Protein AF-A0AAV6CE61-F1 (afdb_monomer)

Mean predicted aligned error: 11.86 Å

Radius of gyration: 25.13 Å; Cα contacts (8 Å, |Δi|>4): 226; chains: 1; bounding box: 68×34×61 Å

Nearest PDB structures (foldseek):
  3poa-assembly1_A  TM=8.769E-01  e=1.207E-06  Mycobacterium tuberculosis
  6i2p-assembly1_D  TM=9.002E-01  e=2.914E-06  Mycobacterium tuberculosis H37Rv
  7rj3-assembly3_C  TM=9.002E-01  e=3.633E-06  Mycobacterium tuberculosis
  3oun-assembly1_A  TM=8.772E-01  e=2.610E-06  Mycobacterium tuberculosis H37Rv
  8p5x-assembly1_G  TM=8.861E-01  e=4.286E-06  Corynebacterium glutamicum ATCC 13032

Solvent-accessible surface area (backbone atoms only — not comparable to full-atom values): 7175 Å² total; per-residue (Å²): 90,40,33,37,48,39,79,55,93,88,58,74,53,66,51,71,55,85,60,75,72,32,40,32,12,43,29,87,85,26,80,42,65,40,89,44,63,74,41,34,56,68,22,32,35,38,34,74,53,96,92,38,47,28,40,33,54,26,100,86,35,68,34,25,52,76,82,43,78,44,88,54,78,39,77,64,53,75,68,40,40,36,31,47,47,67,40,52,28,32,35,39,58,49,68,77,72,85,81,73,70,70,81,58,53,60,60,54,56,50,53,52,52,51,54,54,52,51,53,53,52,50,58,65,71,77,106

Secondary structure (DSSP, 8-state):
-EEEEE--TT----EEE-SSSEEEESSTTSSEE--STT--SS-EEEEEETTEEEEEE-TT--EEETTEEE-S-EE--TT-EEEETTEEEEEEE-------STTTHHHHHHHHHHHHHHHHHHHHH--

Sequence (127 aa):
MISFRFAEPSRTLRAQLGSLPLKVGRSPQCGLVLEQPGVWDDHCELRLANGLVELVPGAKSHTYINGELVQSPTRLRNGDAVTFGGAVGIFEVASPNRRGLRSRELTLWGILALVSLLEILLLIRFR

Structure (mmCIF, N/CA/C/O backbone):
data_AF-A0AAV6CE61-F1
#
_entry.id   AF-A0AAV6CE61-F1
#
loop_
_atom_site.group_PDB
_atom_site.id
_atom_site.type_symbol
_atom_site.label_atom_id
_atom_site.label_alt_id
_atom_site.label_comp_id
_atom_site.label_asym_id
_atom_site.label_entity_id
_atom_site.label_seq_id
_atom_site.pdbx_PDB_ins_code
_atom_site.Cartn_x
_atom_site.Cartn_y
_atom_site.Cartn_z
_atom_site.occupancy
_atom_site.B_iso_or_equiv
_atom_site.auth_seq_id
_atom_site.auth_comp_id
_atom_site.auth_asym_id
_atom_site.auth_atom_id
_atom_site.pdbx_PDB_model_num
ATOM 1 N N . MET A 1 1 ? -13.673 -0.757 3.874 1.00 60.25 1 MET A N 1
ATOM 2 C CA . MET A 1 1 ? -13.187 0.322 2.984 1.00 60.25 1 MET A CA 1
ATOM 3 C C . MET A 1 1 ? -11.681 0.346 3.126 1.00 60.25 1 MET A C 1
ATOM 5 O O . MET A 1 1 ? -11.217 0.297 4.257 1.00 60.25 1 MET A O 1
ATOM 9 N N . ILE A 1 2 ? -10.936 0.283 2.029 1.00 70.12 2 ILE A N 1
ATOM 10 C CA . ILE A 1 2 ? -9.473 0.196 2.075 1.00 70.12 2 ILE A CA 1
ATOM 11 C C . ILE A 1 2 ? -8.913 1.615 1.920 1.00 70.12 2 ILE A C 1
ATOM 13 O O . ILE A 1 2 ? -9.432 2.393 1.118 1.00 70.12 2 ILE A O 1
ATOM 17 N N . SER A 1 3 ? -7.897 1.961 2.705 1.00 71.94 3 SER A N 1
ATOM 18 C CA . SER A 1 3 ? -7.249 3.271 2.682 1.00 71.94 3 SER A CA 1
ATOM 19 C C . SER A 1 3 ? -5.743 3.151 2.865 1.00 71.94 3 SER A C 1
ATOM 21 O O . SER A 1 3 ? -5.276 2.271 3.578 1.00 71.94 3 SER A O 1
ATOM 23 N N . PHE A 1 4 ? -4.990 4.065 2.260 1.00 73.56 4 PHE A N 1
ATOM 24 C CA . PHE A 1 4 ? -3.584 4.275 2.594 1.00 73.56 4 PHE A CA 1
ATOM 25 C C . PHE A 1 4 ? -3.418 5.574 3.371 1.00 73.56 4 PHE A C 1
ATOM 27 O O . PHE A 1 4 ? -4.092 6.5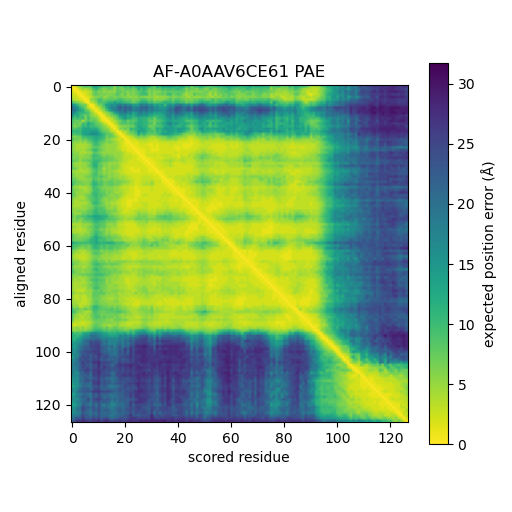68 3.090 1.00 73.56 4 PHE A O 1
ATOM 34 N N . ARG A 1 5 ? -2.506 5.567 4.343 1.00 76.38 5 ARG A N 1
ATOM 35 C CA . ARG A 1 5 ? -2.065 6.766 5.055 1.00 76.38 5 ARG A CA 1
ATOM 36 C C . ARG A 1 5 ? -0.603 7.039 4.727 1.00 76.38 5 ARG A C 1
ATOM 38 O O . ARG A 1 5 ? 0.265 6.280 5.140 1.00 76.38 5 ARG A O 1
ATOM 45 N N . PHE A 1 6 ? -0.340 8.130 4.019 1.00 76.25 6 PHE A N 1
ATOM 46 C CA . PHE A 1 6 ? 1.015 8.582 3.693 1.00 76.25 6 PHE A CA 1
ATOM 47 C C . PHE A 1 6 ? 1.558 9.519 4.778 1.00 76.25 6 PHE A C 1
ATOM 49 O O . PHE A 1 6 ? 0.790 10.261 5.394 1.00 76.25 6 PHE A O 1
ATOM 56 N N . ALA A 1 7 ? 2.869 9.457 5.028 1.00 61.88 7 ALA A N 1
ATOM 57 C CA . ALA A 1 7 ? 3.535 10.180 6.117 1.00 61.88 7 ALA A CA 1
ATOM 58 C C . ALA A 1 7 ? 3.810 11.673 5.826 1.00 61.88 7 ALA A C 1
ATOM 60 O O . ALA A 1 7 ? 4.224 12.402 6.726 1.00 61.88 7 ALA A O 1
ATOM 61 N N . GLU A 1 8 ? 3.587 12.154 4.600 1.00 57.75 8 GLU A N 1
ATOM 62 C CA . GLU A 1 8 ? 3.916 13.536 4.232 1.00 57.75 8 GLU A CA 1
ATOM 63 C C . GLU A 1 8 ? 2.915 14.564 4.802 1.00 57.75 8 GLU A C 1
ATOM 65 O O . GLU A 1 8 ? 1.697 14.402 4.663 1.00 57.75 8 GLU A O 1
ATOM 70 N N . PRO A 1 9 ? 3.405 15.657 5.426 1.00 45.22 9 PRO A N 1
ATOM 71 C CA . PRO A 1 9 ? 2.592 16.550 6.257 1.00 45.22 9 PRO A CA 1
ATOM 72 C C . PRO A 1 9 ? 1.629 17.472 5.489 1.00 45.22 9 PRO A C 1
ATOM 74 O O . PRO A 1 9 ? 0.786 18.107 6.117 1.00 45.22 9 PRO A O 1
ATOM 77 N N . SER A 1 10 ? 1.705 17.561 4.156 1.00 44.50 10 SER A N 1
ATOM 78 C CA . SER A 1 10 ? 0.879 18.490 3.363 1.00 44.50 10 SER A CA 1
ATOM 79 C C . SER A 1 10 ? -0.310 17.849 2.637 1.00 44.50 10 SER A C 1
ATOM 81 O O . SER A 1 10 ? -1.211 18.571 2.209 1.00 44.50 10 SER A O 1
ATOM 83 N N . ARG A 1 11 ? -0.383 16.515 2.525 1.00 48.38 11 ARG A N 1
ATOM 84 C CA . ARG A 1 11 ? -1.540 15.806 1.952 1.00 48.38 11 ARG A CA 1
ATOM 85 C C . ARG A 1 11 ? -1.680 14.419 2.568 1.00 48.38 11 ARG A C 1
ATOM 87 O O . ARG A 1 11 ? -1.083 13.455 2.100 1.00 48.38 11 ARG A O 1
ATOM 94 N N . THR A 1 12 ? -2.550 14.278 3.566 1.00 47.72 12 THR A N 1
ATOM 95 C CA . THR A 1 12 ? -3.046 12.953 3.957 1.00 47.72 12 THR A CA 1
ATOM 96 C C . THR A 1 12 ? -3.946 12.443 2.829 1.00 47.72 12 THR A C 1
ATOM 98 O O . THR A 1 12 ? -5.162 12.633 2.849 1.00 47.72 12 THR A O 1
ATOM 101 N N . LEU A 1 13 ? -3.354 11.842 1.794 1.00 54.41 13 LEU A N 1
ATOM 102 C CA . LEU A 1 13 ? -4.089 11.197 0.709 1.00 54.41 13 LEU A CA 1
ATOM 103 C C . LEU A 1 13 ? -4.745 9.932 1.259 1.00 54.41 13 LEU A C 1
ATOM 105 O O . LEU A 1 13 ? -4.224 8.830 1.125 1.00 54.41 13 LEU A O 1
ATOM 109 N N . ARG A 1 14 ? -5.909 10.097 1.895 1.00 54.38 14 ARG A N 1
ATOM 110 C CA . ARG A 1 14 ? -6.835 8.997 2.165 1.00 54.38 14 ARG A CA 1
ATOM 111 C C . ARG A 1 14 ? -7.451 8.587 0.836 1.00 54.38 14 ARG A C 1
ATOM 113 O O . ARG A 1 14 ? -8.579 8.962 0.526 1.00 54.38 14 ARG A O 1
ATOM 120 N N . ALA A 1 15 ? -6.692 7.853 0.033 1.00 57.81 15 ALA A N 1
ATOM 121 C CA . ALA A 1 15 ? -7.236 7.217 -1.150 1.00 57.81 15 ALA A CA 1
ATOM 122 C C . ALA A 1 15 ? -8.285 6.212 -0.667 1.00 57.81 15 ALA A C 1
ATOM 124 O O . ALA A 1 15 ? -7.944 5.200 -0.060 1.00 57.81 15 ALA A O 1
ATOM 125 N N . GLN A 1 16 ? -9.567 6.538 -0.835 1.00 57.78 16 GLN A N 1
ATOM 126 C CA . GLN A 1 16 ? -10.643 5.588 -0.589 1.00 57.78 16 GLN A CA 1
ATOM 127 C C . GLN A 1 16 ? -10.634 4.618 -1.768 1.00 57.78 16 GLN A C 1
ATOM 129 O O . GLN A 1 16 ? -11.111 4.947 -2.852 1.00 57.78 16 GLN A O 1
ATOM 134 N N . LEU A 1 17 ? -10.044 3.439 -1.583 1.00 64.19 17 LEU A N 1
ATOM 135 C CA . LEU A 1 17 ? -10.055 2.408 -2.613 1.00 64.19 17 LEU A CA 1
ATOM 136 C C . LEU A 1 17 ? -11.468 1.818 -2.683 1.00 64.19 17 LEU A C 1
ATOM 138 O O . LEU A 1 17 ? -11.856 0.999 -1.845 1.00 64.19 17 LEU A O 1
ATOM 142 N N . GLY A 1 18 ? -12.253 2.306 -3.645 1.00 59.88 18 GLY A N 1
ATOM 143 C CA . GLY A 1 18 ? -13.639 1.893 -3.878 1.00 59.88 18 GLY A CA 1
ATOM 144 C C . GLY A 1 18 ? -13.790 0.729 -4.862 1.00 59.88 18 GLY A C 1
ATOM 145 O O . GLY A 1 18 ? -14.772 -0.003 -4.781 1.00 59.88 18 GLY A O 1
ATOM 146 N N . SER A 1 19 ? -12.813 0.520 -5.750 1.00 68.31 19 SER A N 1
ATOM 147 C CA . SER A 1 19 ? -12.841 -0.518 -6.786 1.00 68.31 19 SER A CA 1
ATOM 148 C C . SER A 1 19 ? -11.473 -1.187 -6.929 1.00 68.31 19 SER A C 1
ATOM 150 O O . SER A 1 19 ? -10.475 -0.508 -7.159 1.00 68.31 19 SER A O 1
ATOM 152 N N . LEU A 1 20 ? -11.435 -2.515 -6.791 1.00 79.25 20 LEU A N 1
ATOM 153 C CA . LEU A 1 20 ? -10.287 -3.349 -7.153 1.00 79.25 20 LEU A CA 1
ATOM 154 C C . LEU A 1 20 ? -10.583 -4.019 -8.510 1.00 79.25 20 LEU A C 1
ATOM 156 O O . LEU A 1 20 ? -11.742 -4.368 -8.744 1.00 79.25 20 LEU A O 1
ATOM 160 N N . PRO A 1 21 ? -9.582 -4.239 -9.378 1.00 84.62 21 PRO A N 1
ATOM 161 C CA . PRO A 1 21 ? -8.163 -3.939 -9.182 1.00 84.62 21 PRO A CA 1
ATOM 162 C C . PRO A 1 21 ? -7.860 -2.434 -9.247 1.00 84.62 21 PRO A C 1
ATOM 164 O O . PRO A 1 21 ? -8.470 -1.695 -10.016 1.00 84.62 21 PRO A O 1
ATOM 167 N N . LEU A 1 22 ? -6.919 -1.980 -8.421 1.00 87.12 22 LEU A N 1
ATOM 168 C CA . LEU A 1 22 ? -6.439 -0.605 -8.395 1.00 87.12 22 LEU A CA 1
ATOM 169 C C . LEU A 1 22 ? -4.976 -0.563 -8.829 1.00 87.12 22 LEU A C 1
ATOM 171 O O . LEU A 1 22 ? -4.112 -1.125 -8.161 1.00 87.12 22 LEU A O 1
ATOM 175 N N . LYS A 1 23 ? -4.691 0.191 -9.888 1.00 90.31 23 LYS A N 1
ATOM 176 C CA . LYS A 1 23 ? -3.320 0.506 -10.292 1.00 90.31 23 LYS A CA 1
ATOM 177 C C . LYS A 1 23 ? -2.782 1.712 -9.532 1.00 90.31 23 LYS A C 1
ATOM 179 O O . LYS A 1 23 ? -3.471 2.730 -9.416 1.00 90.31 23 LYS A O 1
ATOM 184 N N . VAL A 1 24 ? -1.549 1.595 -9.061 1.00 89.25 24 VAL A N 1
ATOM 185 C CA . VAL A 1 24 ? -0.785 2.635 -8.375 1.00 89.25 24 VAL A CA 1
ATOM 186 C C . VAL A 1 24 ? 0.429 2.974 -9.230 1.00 89.25 24 VAL A C 1
ATOM 188 O O . VAL A 1 24 ? 1.151 2.084 -9.678 1.00 89.25 24 VAL A O 1
ATOM 191 N N . GLY A 1 25 ? 0.673 4.257 -9.454 1.00 90.25 25 GLY A N 1
ATOM 192 C CA . GLY A 1 25 ? 1.789 4.695 -10.282 1.00 90.25 25 GLY A CA 1
ATOM 193 C C . GLY A 1 25 ? 1.798 6.197 -10.488 1.00 90.25 25 GLY A C 1
ATOM 194 O O . GLY A 1 25 ? 1.012 6.922 -9.886 1.00 90.25 25 GLY A O 1
ATOM 195 N N . ARG A 1 26 ? 2.707 6.672 -11.332 1.00 89.94 26 ARG A N 1
ATOM 196 C CA . ARG A 1 26 ? 2.833 8.093 -11.677 1.00 89.94 26 ARG A CA 1
ATOM 197 C C . ARG A 1 26 ? 1.885 8.515 -12.801 1.00 89.94 26 ARG A C 1
ATOM 199 O O . ARG A 1 26 ? 1.583 9.698 -12.938 1.00 89.94 26 ARG A O 1
ATOM 206 N N . SER A 1 27 ? 1.399 7.560 -13.593 1.00 88.75 27 SER A N 1
ATOM 207 C CA . SER A 1 27 ? 0.499 7.847 -14.706 1.00 88.75 27 SER A CA 1
ATOM 208 C C . SER A 1 27 ? -0.839 8.403 -14.204 1.00 88.75 27 SER A C 1
ATOM 210 O O . SER A 1 27 ? -1.408 7.849 -13.263 1.00 88.75 27 SER A O 1
ATOM 212 N N . PRO A 1 28 ? -1.424 9.416 -14.872 1.00 86.00 28 PRO A N 1
ATOM 213 C CA . PRO A 1 28 ? -2.770 9.899 -14.556 1.00 86.00 28 PRO A CA 1
ATOM 214 C C . PRO A 1 28 ? -3.866 8.850 -14.818 1.00 86.00 28 PRO A C 1
ATOM 216 O O . PRO A 1 28 ? -5.013 9.050 -14.434 1.00 86.00 28 PRO A O 1
ATOM 219 N N . GLN A 1 29 ? -3.530 7.737 -15.479 1.00 85.12 29 GLN A N 1
ATOM 220 C CA . GLN A 1 29 ? -4.434 6.605 -15.698 1.00 85.12 29 GLN A CA 1
ATOM 221 C C . GLN A 1 29 ? -4.514 5.666 -14.481 1.00 85.12 29 GLN A C 1
ATOM 223 O O . GLN A 1 29 ? -5.377 4.788 -14.440 1.00 85.12 29 GLN A O 1
ATOM 228 N N . CYS A 1 30 ? -3.621 5.818 -13.498 1.00 86.38 30 CYS A N 1
ATOM 229 C CA . CYS A 1 30 ? -3.646 5.039 -12.266 1.00 86.38 30 CYS A CA 1
ATOM 230 C C . CYS A 1 30 ? -4.765 5.525 -11.339 1.00 86.38 30 CYS A C 1
ATOM 232 O O . CYS A 1 30 ? -5.017 6.720 -11.207 1.00 86.38 30 CYS A O 1
ATOM 234 N N . GLY A 1 31 ? -5.410 4.590 -10.639 1.00 81.44 31 GLY A N 1
ATOM 235 C CA . GLY A 1 31 ? -6.426 4.935 -9.642 1.00 81.44 31 GLY A CA 1
ATOM 236 C C . GLY A 1 31 ? -5.830 5.593 -8.392 1.00 81.44 31 GLY A C 1
ATOM 237 O O . GLY A 1 31 ? -6.525 6.319 -7.684 1.00 81.44 31 GLY A O 1
ATOM 238 N N . LEU A 1 32 ? -4.539 5.367 -8.136 1.00 83.88 32 LEU A N 1
ATOM 239 C CA . LEU A 1 32 ? -3.748 6.111 -7.163 1.00 83.88 32 LEU A CA 1
ATOM 240 C C . LEU A 1 32 ? -2.504 6.677 -7.846 1.00 83.88 32 LEU A C 1
ATOM 242 O O . LEU A 1 32 ? -1.561 5.943 -8.142 1.00 83.88 32 LEU A O 1
ATOM 246 N N . VAL A 1 33 ? -2.530 7.987 -8.079 1.00 87.19 33 VAL A N 1
ATOM 247 C CA . VAL A 1 33 ? -1.433 8.716 -8.713 1.00 87.19 33 VAL A CA 1
ATOM 248 C C . VAL A 1 33 ? -0.457 9.203 -7.645 1.00 87.19 33 VAL A C 1
ATOM 250 O O . VAL A 1 33 ? -0.841 9.944 -6.740 1.00 87.19 33 VAL A O 1
ATOM 253 N N . LEU A 1 34 ? 0.802 8.781 -7.746 1.00 85.44 34 LEU A N 1
ATOM 254 C CA . LEU A 1 34 ? 1.900 9.192 -6.874 1.00 85.44 34 LEU A CA 1
ATOM 255 C C . LEU A 1 34 ? 2.998 9.844 -7.725 1.00 85.44 34 LEU A C 1
ATOM 257 O O . LEU A 1 34 ? 3.676 9.178 -8.502 1.00 85.44 34 LEU A O 1
ATOM 261 N N . GLU A 1 35 ? 3.200 11.150 -7.558 1.00 85.50 35 GLU A N 1
ATOM 262 C CA . GLU A 1 35 ? 4.178 11.937 -8.334 1.00 85.50 35 GLU A CA 1
ATOM 263 C C . GLU A 1 35 ? 5.589 11.947 -7.715 1.00 85.50 35 GLU A C 1
ATOM 265 O O . GLU A 1 35 ? 6.428 12.778 -8.061 1.00 85.50 35 GLU A O 1
ATOM 270 N N . GLN A 1 36 ? 5.862 11.022 -6.794 1.00 84.50 36 GLN A N 1
ATOM 271 C CA . GLN A 1 36 ? 7.113 10.986 -6.043 1.00 84.50 36 GLN A CA 1
ATOM 272 C C . GLN A 1 36 ? 8.280 10.418 -6.873 1.00 84.50 36 GLN A C 1
ATOM 274 O O . GLN A 1 36 ? 8.077 9.536 -7.718 1.00 84.50 36 GLN A O 1
ATOM 279 N N . PRO A 1 37 ? 9.527 10.865 -6.630 1.00 84.94 37 PRO A N 1
ATOM 280 C CA . PRO A 1 37 ? 10.708 10.292 -7.269 1.00 84.94 37 PRO A CA 1
ATOM 281 C C . PRO A 1 37 ? 10.796 8.774 -7.059 1.00 84.94 37 PRO A C 1
ATOM 283 O O . PRO A 1 37 ? 10.516 8.261 -5.978 1.00 84.94 37 PRO A O 1
ATOM 286 N N . GLY A 1 38 ? 11.187 8.034 -8.099 1.00 85.62 38 GLY A N 1
ATOM 287 C CA . GLY A 1 38 ? 11.289 6.569 -8.044 1.00 85.62 38 GLY A CA 1
ATOM 288 C C . GLY A 1 38 ? 9.954 5.818 -8.157 1.00 85.62 38 GLY A C 1
ATOM 289 O O . GLY A 1 38 ? 9.959 4.585 -8.186 1.00 85.62 38 GLY A O 1
ATOM 290 N N . VAL A 1 39 ? 8.821 6.522 -8.265 1.00 89.12 39 VAL A N 1
ATOM 291 C CA . VAL A 1 39 ? 7.547 5.921 -8.679 1.00 89.12 39 VAL A CA 1
ATOM 292 C C . VAL A 1 39 ? 7.522 5.788 -10.202 1.00 89.12 39 VAL A C 1
ATOM 294 O O . VAL A 1 39 ? 7.885 6.710 -10.932 1.00 89.12 39 VAL A O 1
ATOM 297 N N . TRP A 1 40 ? 7.090 4.622 -10.678 1.00 89.44 40 TRP A N 1
ATOM 298 C CA . TRP A 1 40 ? 6.984 4.302 -12.102 1.00 89.44 40 TRP A CA 1
ATOM 299 C C . TRP A 1 40 ? 5.565 4.592 -12.596 1.00 89.44 40 TRP A C 1
ATOM 301 O O . TRP A 1 40 ? 4.631 4.610 -11.796 1.00 89.44 40 TRP A O 1
ATOM 311 N N . ASP A 1 41 ? 5.385 4.794 -13.903 1.00 89.88 41 ASP A N 1
ATOM 312 C CA . ASP A 1 41 ? 4.059 5.054 -14.485 1.00 89.88 41 ASP A CA 1
ATOM 313 C C . ASP A 1 41 ? 3.057 3.939 -14.170 1.00 89.88 41 ASP A C 1
ATOM 315 O O . ASP A 1 41 ? 1.924 4.238 -13.808 1.00 89.88 41 ASP A O 1
ATOM 319 N N . ASP A 1 42 ? 3.509 2.683 -14.229 1.00 89.94 42 ASP A N 1
ATOM 320 C CA . ASP A 1 42 ? 2.817 1.494 -13.726 1.00 89.94 42 ASP A CA 1
ATOM 321 C C . ASP A 1 42 ? 3.694 0.863 -12.635 1.00 89.94 42 ASP A C 1
ATOM 323 O O . ASP A 1 42 ? 4.644 0.128 -12.925 1.00 89.94 42 ASP A O 1
ATOM 327 N N . HIS A 1 43 ? 3.471 1.265 -11.380 1.00 90.31 43 HIS A N 1
ATOM 328 C CA . HIS A 1 43 ? 4.338 0.882 -10.268 1.00 90.31 43 HIS A CA 1
ATOM 329 C C . HIS A 1 43 ? 3.862 -0.408 -9.606 1.00 90.31 43 HIS A C 1
ATOM 331 O O . HIS A 1 43 ? 4.645 -1.326 -9.427 1.00 90.31 43 HIS A O 1
ATOM 337 N N . CYS A 1 44 ? 2.594 -0.514 -9.232 1.00 92.19 44 CYS A N 1
ATOM 338 C CA . CYS A 1 44 ? 2.055 -1.769 -8.722 1.0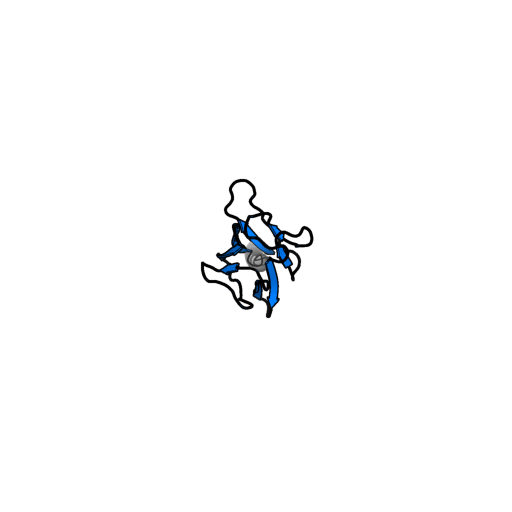0 92.19 44 CYS A CA 1
ATOM 339 C C . CYS A 1 44 ? 0.540 -1.828 -8.883 1.00 92.19 44 CYS A C 1
ATOM 341 O O . CYS A 1 44 ? -0.136 -0.815 -9.066 1.00 92.19 44 CYS A O 1
ATOM 343 N N . GLU A 1 45 ? -0.004 -3.034 -8.782 1.00 91.69 45 GLU A N 1
ATOM 344 C CA . GLU A 1 45 ? -1.438 -3.274 -8.817 1.00 91.69 45 GLU A CA 1
ATOM 345 C C . GLU A 1 45 ? -1.896 -3.902 -7.505 1.00 91.69 45 GLU A C 1
ATOM 347 O O . GLU A 1 45 ? -1.344 -4.892 -7.031 1.00 91.69 45 GLU A O 1
ATOM 352 N N . LEU A 1 46 ? -2.938 -3.331 -6.917 1.00 89.56 46 LEU A N 1
ATOM 353 C CA . LEU A 1 46 ? -3.654 -3.913 -5.798 1.00 89.56 46 LEU A CA 1
ATOM 354 C C . LEU A 1 46 ? -4.870 -4.648 -6.338 1.00 89.56 46 LEU A C 1
ATOM 356 O O . LEU A 1 46 ? -5.719 -4.054 -6.999 1.00 89.56 46 LEU A O 1
ATOM 360 N N . ARG A 1 47 ? -5.000 -5.930 -6.019 1.00 89.94 47 ARG A N 1
ATOM 361 C CA . ARG A 1 47 ? -6.128 -6.757 -6.462 1.00 89.94 47 ARG A CA 1
ATOM 362 C C . ARG A 1 47 ? -6.729 -7.531 -5.303 1.00 89.94 47 ARG A C 1
ATOM 364 O O . ARG A 1 47 ? -6.070 -7.773 -4.294 1.00 89.94 47 ARG A O 1
ATOM 371 N N . LEU A 1 48 ? -7.988 -7.933 -5.450 1.00 86.12 48 LEU A N 1
ATOM 372 C CA . LEU A 1 48 ? -8.623 -8.835 -4.497 1.00 86.12 48 LEU A CA 1
ATOM 373 C C . LEU A 1 48 ? -8.376 -10.282 -4.940 1.00 86.12 48 LEU A C 1
ATOM 375 O O . LEU A 1 48 ? -8.786 -10.668 -6.032 1.00 86.12 48 LEU A O 1
ATOM 379 N N . ALA A 1 49 ? -7.747 -11.086 -4.089 1.00 85.38 49 ALA A N 1
ATOM 380 C CA . ALA A 1 49 ? -7.540 -12.511 -4.309 1.00 85.38 49 ALA A CA 1
ATOM 381 C C . ALA A 1 49 ? -7.934 -13.281 -3.044 1.00 85.38 49 ALA A C 1
ATOM 383 O O . ALA A 1 49 ? -7.442 -13.006 -1.952 1.00 85.38 49 ALA A O 1
ATOM 384 N N . ASN A 1 50 ? -8.852 -14.244 -3.176 1.00 84.19 50 ASN A N 1
ATOM 385 C CA . ASN A 1 50 ? -9.357 -15.053 -2.055 1.00 84.19 50 ASN A CA 1
ATOM 386 C C . ASN A 1 50 ? -9.896 -14.219 -0.871 1.00 84.19 50 ASN A C 1
ATOM 388 O O . ASN A 1 50 ? -9.715 -14.582 0.289 1.00 84.19 50 ASN A O 1
ATOM 392 N N . GLY A 1 51 ? -10.519 -13.069 -1.154 1.00 81.88 51 GLY A N 1
ATOM 393 C CA . GLY A 1 51 ? -11.040 -12.155 -0.128 1.00 81.88 51 GLY A CA 1
ATOM 394 C C . GLY A 1 51 ? -9.976 -11.322 0.599 1.00 81.88 51 GLY A C 1
ATOM 395 O O . GLY A 1 51 ? -10.322 -10.540 1.483 1.00 81.88 51 GLY A O 1
ATOM 396 N N . LEU A 1 52 ? -8.703 -11.456 0.223 1.00 83.94 52 LEU A N 1
ATOM 397 C CA . LEU A 1 52 ? -7.586 -10.666 0.734 1.00 83.94 52 LEU A CA 1
ATOM 398 C C . LEU A 1 52 ? -7.078 -9.710 -0.347 1.00 83.94 52 LEU A C 1
ATOM 400 O O . LEU A 1 52 ? -7.264 -9.941 -1.541 1.00 83.94 52 LEU A O 1
ATOM 404 N N . VAL A 1 53 ? -6.441 -8.622 0.077 1.00 87.50 53 VAL A N 1
ATOM 405 C CA . VAL A 1 53 ? -5.792 -7.685 -0.844 1.00 87.50 53 VAL A CA 1
ATOM 406 C C . VAL A 1 53 ? -4.378 -8.183 -1.116 1.00 87.50 53 VAL A C 1
ATOM 408 O O . VAL A 1 53 ? -3.603 -8.396 -0.186 1.00 87.50 53 VAL A O 1
ATOM 411 N N . GLU A 1 54 ? -4.046 -8.377 -2.386 1.00 91.75 54 GLU A N 1
ATOM 412 C CA . GLU A 1 54 ? -2.699 -8.694 -2.856 1.00 91.75 54 GLU A CA 1
ATOM 413 C C . GLU A 1 54 ? -2.104 -7.490 -3.579 1.00 91.75 54 GLU A C 1
ATOM 415 O O . GLU A 1 54 ? -2.783 -6.843 -4.378 1.00 91.75 54 GLU A O 1
ATOM 420 N N . LEU A 1 55 ? -0.829 -7.223 -3.309 1.00 92.56 55 LEU A N 1
ATOM 421 C CA . LEU A 1 55 ? 0.004 -6.295 -4.052 1.00 92.56 55 LEU A CA 1
ATOM 422 C C . LEU A 1 55 ? 0.807 -7.071 -5.089 1.00 92.56 55 LEU A C 1
ATOM 424 O O . LEU A 1 55 ? 1.559 -7.982 -4.751 1.00 92.56 55 LEU A O 1
ATOM 428 N N . VAL A 1 56 ? 0.657 -6.682 -6.346 1.00 93.12 56 VAL A N 1
ATOM 429 C CA . VAL A 1 56 ? 1.408 -7.200 -7.484 1.00 93.12 56 VAL A CA 1
ATOM 430 C C . VAL A 1 56 ? 2.417 -6.129 -7.903 1.00 93.12 56 VAL A C 1
ATOM 432 O O . VAL A 1 56 ? 1.994 -5.051 -8.327 1.00 93.12 56 VAL A O 1
ATOM 435 N N . PRO A 1 57 ? 3.732 -6.373 -7.769 1.00 92.62 57 PRO A N 1
ATOM 436 C CA . PRO A 1 57 ? 4.738 -5.415 -8.212 1.00 92.62 57 PRO A CA 1
ATOM 437 C C . PRO A 1 57 ? 4.754 -5.330 -9.745 1.00 92.62 57 PRO A C 1
ATOM 439 O O . PRO A 1 57 ? 4.570 -6.334 -10.438 1.00 92.62 57 PRO A O 1
ATOM 442 N N . GLY A 1 58 ? 4.986 -4.135 -10.283 1.00 88.62 58 GLY A N 1
ATOM 443 C CA . GLY A 1 58 ? 5.280 -3.942 -11.698 1.00 88.62 58 GLY A CA 1
ATOM 444 C C . GLY A 1 58 ? 6.650 -4.518 -12.080 1.00 88.62 58 GLY A C 1
ATOM 445 O O . GLY A 1 58 ? 7.559 -4.646 -11.263 1.00 88.62 58 GLY A O 1
ATOM 446 N N . ALA A 1 59 ? 6.840 -4.833 -13.363 1.00 84.62 59 ALA A N 1
ATOM 447 C CA . ALA A 1 59 ? 8.052 -5.513 -13.840 1.00 84.62 59 ALA A CA 1
ATOM 448 C C . ALA A 1 59 ? 9.362 -4.733 -13.598 1.00 84.62 59 ALA A C 1
ATOM 450 O O . ALA A 1 59 ? 10.431 -5.331 -13.517 1.00 84.62 59 ALA A O 1
ATOM 451 N N . LYS A 1 60 ? 9.290 -3.397 -13.520 1.00 83.31 60 LYS A N 1
ATOM 452 C CA . LYS A 1 60 ? 10.445 -2.501 -13.306 1.00 83.31 60 LYS A CA 1
ATOM 453 C C . LYS A 1 60 ? 10.395 -1.763 -11.968 1.00 83.31 60 LYS A C 1
ATOM 455 O O . LYS A 1 60 ? 11.300 -0.995 -11.652 1.00 83.31 60 LYS A O 1
ATOM 460 N N . SER A 1 61 ? 9.324 -1.947 -11.204 1.00 86.75 61 SER A N 1
ATOM 461 C CA . SER A 1 61 ? 9.112 -1.238 -9.951 1.00 86.75 61 SER A CA 1
ATOM 462 C C . SER A 1 61 ? 9.791 -1.963 -8.802 1.00 86.75 61 SER A C 1
ATOM 464 O O . SER A 1 61 ? 9.674 -3.181 -8.675 1.00 86.75 61 SER A O 1
ATOM 466 N N . HIS A 1 62 ? 10.399 -1.201 -7.903 1.00 88.81 62 HIS A N 1
ATOM 467 C CA . HIS A 1 62 ? 10.773 -1.712 -6.594 1.00 88.81 62 HIS A CA 1
ATOM 468 C C . HIS A 1 62 ? 9.740 -1.237 -5.581 1.00 88.81 62 HIS A C 1
ATOM 470 O O . HIS A 1 62 ? 9.665 -0.048 -5.266 1.00 88.81 62 HIS A O 1
ATOM 476 N N . THR A 1 63 ? 8.938 -2.181 -5.100 1.00 89.62 63 THR A N 1
ATOM 477 C CA . THR A 1 63 ? 7.991 -1.964 -4.012 1.00 89.62 63 THR A CA 1
ATOM 478 C C . THR A 1 63 ? 8.459 -2.754 -2.804 1.00 89.62 63 THR A C 1
ATOM 480 O O . THR A 1 63 ? 8.840 -3.918 -2.937 1.00 89.62 63 THR A O 1
ATOM 483 N N . TYR A 1 64 ? 8.428 -2.133 -1.630 1.00 92.31 64 TYR A N 1
ATOM 484 C CA . TYR A 1 64 ? 8.818 -2.789 -0.385 1.00 92.31 64 TYR A CA 1
ATOM 485 C C . TYR A 1 64 ? 7.621 -2.889 0.550 1.00 92.31 64 TYR A C 1
ATOM 487 O O . TYR A 1 64 ? 6.858 -1.933 0.664 1.00 92.31 64 TYR A O 1
ATOM 495 N N . ILE A 1 65 ? 7.470 -4.019 1.237 1.00 92.69 65 ILE A N 1
ATOM 496 C CA . ILE A 1 65 ? 6.511 -4.192 2.333 1.00 92.69 65 ILE A CA 1
ATOM 497 C C . ILE A 1 65 ? 7.319 -4.395 3.608 1.00 92.69 65 ILE A C 1
ATOM 499 O O . ILE A 1 65 ? 8.136 -5.306 3.685 1.00 92.69 65 ILE A O 1
ATOM 503 N N . ASN A 1 66 ? 7.126 -3.527 4.601 1.00 91.38 66 ASN A N 1
ATOM 504 C CA . ASN A 1 66 ? 7.850 -3.540 5.875 1.00 91.38 66 ASN A CA 1
ATOM 505 C C . ASN A 1 66 ? 9.388 -3.601 5.707 1.00 91.38 66 ASN A C 1
ATOM 507 O O . ASN A 1 66 ? 10.090 -4.169 6.538 1.00 91.38 66 ASN A O 1
ATOM 511 N N . GLY A 1 67 ? 9.913 -3.011 4.624 1.00 89.88 67 GLY A N 1
ATOM 512 C CA . GLY A 1 67 ? 11.343 -3.000 4.287 1.00 89.88 67 GLY A CA 1
ATOM 513 C C . GLY A 1 67 ? 11.831 -4.176 3.431 1.00 89.88 67 GLY A C 1
ATOM 514 O O . GLY A 1 67 ? 12.969 -4.146 2.970 1.00 89.88 67 GLY A O 1
ATOM 515 N N . GLU A 1 68 ? 10.993 -5.176 3.156 1.00 91.94 68 GLU A N 1
ATOM 516 C CA . GLU A 1 68 ? 11.333 -6.322 2.306 1.00 91.94 68 GLU A CA 1
ATOM 517 C C . GLU A 1 68 ? 10.900 -6.085 0.853 1.00 91.94 68 GLU A C 1
ATOM 519 O O . GLU A 1 68 ? 9.777 -5.646 0.598 1.00 91.94 68 GLU A O 1
ATOM 524 N N . LEU A 1 69 ? 11.789 -6.363 -0.108 1.00 91.50 69 LEU A N 1
ATOM 525 C CA . LEU A 1 69 ? 11.505 -6.189 -1.534 1.00 91.50 69 LEU A CA 1
ATOM 526 C C . LEU A 1 69 ? 10.471 -7.215 -2.008 1.00 91.50 69 LEU A C 1
ATOM 528 O O . LEU A 1 69 ? 10.684 -8.423 -1.927 1.00 91.50 69 LEU A O 1
ATOM 532 N N . VAL A 1 70 ? 9.385 -6.725 -2.595 1.00 92.81 70 VAL A N 1
ATOM 533 C CA . VAL A 1 70 ? 8.325 -7.561 -3.151 1.00 92.81 70 VAL A CA 1
ATOM 534 C C . VAL A 1 70 ? 8.628 -7.866 -4.611 1.00 92.81 70 VAL A C 1
ATOM 536 O O . VAL A 1 70 ? 8.601 -6.978 -5.457 1.00 92.81 70 VAL A O 1
ATOM 539 N N . GLN A 1 71 ? 8.895 -9.136 -4.912 1.00 90.44 71 GLN A N 1
ATOM 540 C CA . GLN A 1 71 ? 9.180 -9.604 -6.278 1.00 90.44 71 GLN A CA 1
ATOM 541 C C . GLN A 1 71 ? 8.041 -10.427 -6.894 1.00 90.44 71 GLN A C 1
ATOM 543 O O . GLN A 1 71 ? 8.050 -10.716 -8.086 1.00 90.44 71 GLN A O 1
ATOM 548 N N . SER A 1 72 ? 7.056 -10.818 -6.088 1.00 91.62 72 SER A N 1
ATOM 549 C CA . SER A 1 72 ? 5.910 -11.622 -6.512 1.00 91.62 72 SER A CA 1
ATOM 550 C C . SER A 1 72 ? 4.630 -11.108 -5.846 1.00 91.62 72 SER A C 1
ATOM 552 O O . SER A 1 72 ? 4.728 -10.302 -4.920 1.00 91.62 72 SER A O 1
ATOM 554 N N . PRO A 1 73 ? 3.434 -11.512 -6.311 1.00 91.94 73 PRO A N 1
ATOM 555 C CA . PRO A 1 73 ? 2.180 -11.133 -5.671 1.00 91.94 73 PRO A CA 1
ATOM 556 C C . PRO A 1 73 ? 2.176 -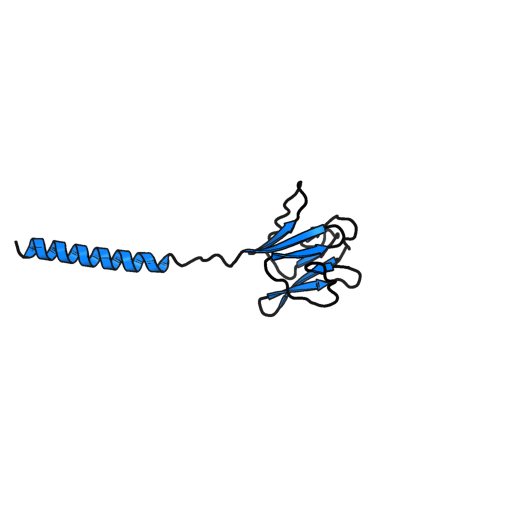11.475 -4.175 1.00 91.94 73 PRO A C 1
ATOM 558 O O . PRO A 1 73 ? 2.167 -12.647 -3.799 1.00 91.94 73 PRO A O 1
ATOM 561 N N . THR A 1 74 ? 2.150 -10.448 -3.327 1.00 92.50 74 THR A N 1
ATOM 562 C CA . THR A 1 74 ? 2.230 -10.594 -1.868 1.00 92.50 74 THR A CA 1
ATOM 563 C C . THR A 1 74 ? 0.969 -10.058 -1.211 1.00 92.50 74 THR A C 1
ATOM 565 O O . THR A 1 74 ? 0.456 -8.996 -1.558 1.00 92.50 74 THR A O 1
ATOM 568 N N . ARG A 1 75 ? 0.447 -10.799 -0.232 1.00 91.00 75 ARG A N 1
ATOM 569 C CA . ARG A 1 75 ? -0.746 -10.404 0.528 1.00 91.00 75 ARG A CA 1
ATOM 570 C C . ARG A 1 75 ? -0.428 -9.239 1.459 1.00 91.00 75 ARG A C 1
ATOM 572 O O . ARG A 1 75 ? 0.481 -9.353 2.274 1.00 91.00 75 ARG A O 1
ATOM 579 N N . LEU A 1 76 ? -1.234 -8.184 1.389 1.00 89.12 76 LEU A N 1
ATOM 580 C CA . LEU A 1 76 ? -1.175 -7.052 2.308 1.00 89.12 76 LEU A CA 1
ATOM 581 C C . LEU A 1 76 ? -2.034 -7.299 3.547 1.00 89.12 76 LEU A C 1
ATOM 583 O O . LEU A 1 76 ? -3.168 -7.786 3.468 1.00 89.12 76 LEU A O 1
ATOM 587 N N . ARG A 1 77 ? -1.500 -6.915 4.702 1.00 86.94 77 ARG A N 1
ATOM 588 C CA . ARG A 1 77 ? -2.152 -6.977 6.009 1.00 86.94 77 ARG A CA 1
ATOM 589 C C . ARG A 1 77 ? -2.331 -5.578 6.569 1.00 86.94 77 ARG A C 1
ATOM 591 O O . ARG A 1 77 ? -1.521 -4.687 6.349 1.00 86.94 77 ARG A O 1
ATOM 598 N N . ASN A 1 78 ? -3.416 -5.392 7.316 1.00 86.62 78 ASN A N 1
ATOM 599 C CA . ASN A 1 78 ? -3.698 -4.123 7.977 1.00 86.62 78 ASN A CA 1
ATOM 600 C C . ASN A 1 78 ? -2.522 -3.705 8.877 1.00 86.62 78 ASN A C 1
ATOM 602 O O . ASN A 1 78 ? -2.124 -4.475 9.749 1.00 86.62 78 ASN A O 1
ATOM 606 N N . GLY A 1 79 ? -2.012 -2.494 8.673 1.00 86.25 79 GLY A N 1
ATOM 607 C CA . GLY A 1 79 ? -0.831 -1.955 9.342 1.00 86.25 79 GLY A CA 1
ATOM 608 C C . GLY A 1 79 ? 0.476 -2.099 8.558 1.00 86.25 79 GLY A C 1
ATOM 609 O O . GLY A 1 79 ? 1.467 -1.515 8.986 1.00 86.25 79 GLY A O 1
ATOM 610 N N . ASP A 1 80 ? 0.501 -2.813 7.427 1.00 90.56 80 ASP A N 1
ATOM 611 C CA . ASP A 1 80 ? 1.721 -2.960 6.627 1.00 90.56 80 ASP A CA 1
ATOM 612 C C . ASP A 1 80 ? 2.189 -1.610 6.068 1.00 90.56 80 ASP A C 1
ATOM 614 O O . ASP A 1 80 ? 1.413 -0.859 5.469 1.00 90.56 80 ASP A O 1
ATOM 618 N N . ALA A 1 81 ? 3.477 -1.317 6.236 1.00 90.25 81 ALA A N 1
ATOM 619 C CA . ALA A 1 81 ? 4.124 -0.168 5.622 1.00 90.25 81 ALA A CA 1
ATOM 620 C C . ALA A 1 81 ? 4.570 -0.536 4.205 1.00 90.25 81 ALA A C 1
ATOM 622 O O . ALA A 1 81 ? 5.431 -1.395 4.022 1.00 90.25 81 ALA A O 1
ATOM 623 N N . VAL A 1 82 ? 3.993 0.115 3.201 1.00 90.38 82 VAL A N 1
ATOM 624 C CA . VAL A 1 82 ? 4.317 -0.100 1.792 1.00 90.38 82 VAL A CA 1
ATOM 625 C C . VAL A 1 82 ? 5.099 1.095 1.261 1.00 90.38 82 VAL A C 1
ATOM 627 O O . VAL A 1 82 ? 4.638 2.236 1.336 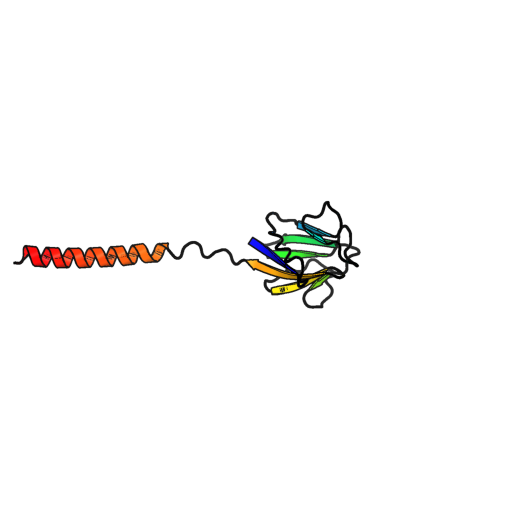1.00 90.38 82 VAL A O 1
ATOM 630 N N . THR A 1 83 ? 6.276 0.828 0.708 1.00 89.94 83 THR A N 1
ATOM 631 C CA . THR A 1 83 ? 7.139 1.832 0.085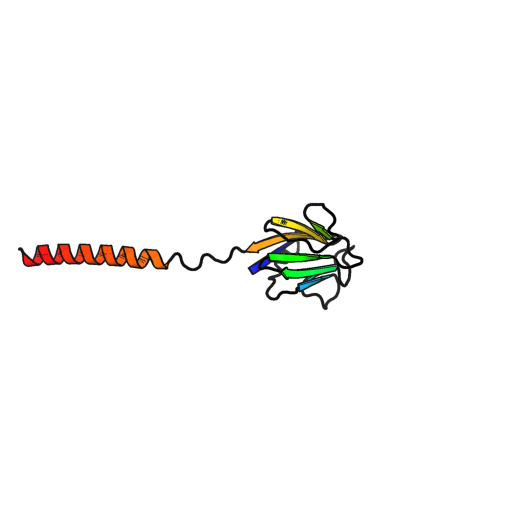 1.00 89.94 83 THR A CA 1
ATOM 632 C C . THR A 1 83 ? 7.049 1.722 -1.430 1.00 89.94 83 THR A C 1
ATOM 634 O O . THR A 1 83 ? 7.383 0.682 -2.001 1.00 89.94 83 THR A O 1
ATOM 637 N N . PHE A 1 84 ? 6.641 2.813 -2.074 1.00 87.75 84 PHE A N 1
ATOM 638 C CA . PHE A 1 84 ? 6.561 2.986 -3.521 1.00 87.75 84 PHE A CA 1
ATOM 639 C C . PHE A 1 84 ? 7.624 3.999 -3.959 1.00 87.75 84 PHE A C 1
ATOM 641 O O . PHE A 1 84 ? 7.378 5.207 -3.957 1.00 87.75 84 PHE A O 1
ATOM 648 N N . GLY A 1 85 ? 8.834 3.540 -4.288 1.00 86.06 85 GLY A N 1
ATOM 649 C CA . GLY A 1 85 ? 9.950 4.453 -4.566 1.00 86.06 85 GLY A CA 1
ATOM 650 C C . GLY A 1 85 ? 10.196 5.416 -3.394 1.00 86.06 85 GLY A C 1
ATOM 651 O O . GLY A 1 85 ? 10.533 4.973 -2.300 1.00 86.06 85 GLY A O 1
ATOM 652 N N . GLY A 1 86 ? 10.011 6.721 -3.615 1.00 84.19 86 GLY A N 1
ATOM 653 C CA . GLY A 1 86 ? 10.125 7.763 -2.587 1.00 84.19 86 GLY A CA 1
ATOM 654 C C . GLY A 1 86 ? 8.900 7.951 -1.680 1.00 84.19 86 GLY A C 1
ATOM 655 O O . GLY A 1 86 ? 8.980 8.714 -0.723 1.00 84.19 86 GLY A O 1
ATOM 656 N N . ALA A 1 87 ? 7.773 7.283 -1.946 1.00 84.56 87 ALA A N 1
ATOM 657 C CA . ALA A 1 87 ? 6.558 7.393 -1.136 1.00 84.56 87 ALA A CA 1
ATOM 658 C C . ALA A 1 87 ? 6.448 6.241 -0.126 1.00 84.56 87 ALA A C 1
ATOM 660 O O . ALA A 1 87 ? 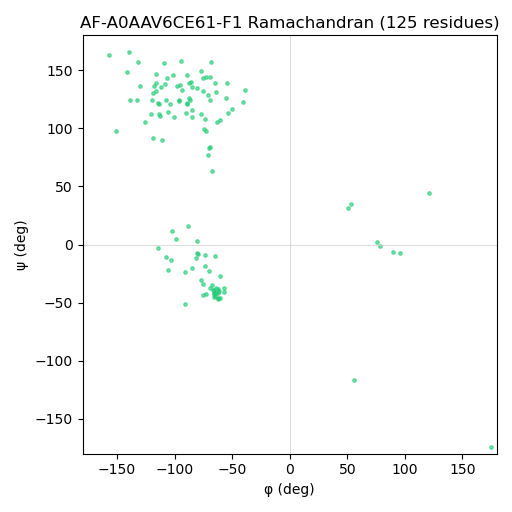6.610 5.084 -0.499 1.00 84.56 87 ALA A O 1
ATOM 661 N N . VAL A 1 88 ? 6.079 6.528 1.126 1.00 86.31 88 VAL A N 1
ATOM 662 C CA . VAL A 1 88 ? 5.770 5.499 2.139 1.00 86.31 88 VAL A CA 1
ATOM 663 C C . VAL A 1 88 ? 4.331 5.664 2.617 1.00 86.31 88 VAL A C 1
ATOM 665 O O . VAL A 1 88 ? 3.942 6.743 3.075 1.00 86.31 88 VAL A O 1
ATOM 668 N N . GLY A 1 89 ? 3.538 4.596 2.514 1.00 85.38 89 GLY A N 1
ATOM 669 C CA . GLY A 1 89 ? 2.138 4.562 2.926 1.00 85.38 89 GLY A CA 1
ATOM 670 C C . GLY A 1 89 ? 1.822 3.363 3.816 1.00 85.38 89 GLY A C 1
ATOM 671 O O . GLY A 1 89 ? 2.224 2.244 3.525 1.00 85.38 89 GLY A O 1
ATOM 672 N N . ILE A 1 90 ? 1.064 3.583 4.886 1.00 86.50 90 ILE A N 1
ATOM 673 C CA . ILE A 1 90 ? 0.553 2.515 5.753 1.00 86.50 90 ILE A CA 1
ATOM 674 C C . ILE A 1 90 ? -0.774 2.022 5.185 1.00 86.50 90 ILE A C 1
ATOM 676 O O . ILE A 1 90 ? -1.691 2.819 4.960 1.00 86.50 90 ILE A O 1
ATOM 680 N N . PHE A 1 91 ? -0.880 0.716 4.962 1.00 86.00 91 PHE A N 1
ATOM 681 C CA . PHE A 1 91 ? -2.101 0.068 4.511 1.00 86.00 91 PHE A CA 1
ATOM 682 C C . PHE A 1 91 ? -3.085 -0.075 5.673 1.00 86.00 91 PHE A C 1
ATOM 684 O O . PHE A 1 91 ? -2.868 -0.852 6.598 1.00 86.00 91 PHE A O 1
ATOM 691 N N . GLU A 1 92 ? -4.195 0.656 5.617 1.00 81.81 92 GLU A N 1
ATOM 692 C CA . GLU A 1 92 ? -5.271 0.586 6.601 1.00 81.81 92 GLU A CA 1
ATOM 693 C C . GLU A 1 92 ? -6.532 0.002 5.947 1.00 81.81 92 GLU A C 1
ATOM 695 O O . GLU A 1 92 ? -7.198 0.641 5.126 1.00 81.81 92 GLU A O 1
ATOM 700 N N . VAL A 1 93 ? -6.913 -1.214 6.338 1.00 73.75 93 VAL A N 1
ATOM 701 C CA . VAL A 1 93 ? -8.256 -1.732 6.056 1.00 73.75 93 VAL A CA 1
ATOM 702 C C . VAL A 1 93 ? -9.147 -1.227 7.171 1.00 73.75 93 VAL A C 1
ATOM 704 O O . VAL A 1 93 ? -9.042 -1.691 8.306 1.00 73.75 93 VAL A O 1
ATOM 707 N N . ALA A 1 94 ? -10.053 -0.296 6.868 1.00 63.19 94 ALA A N 1
ATOM 708 C CA . ALA A 1 94 ? -11.121 0.008 7.805 1.00 63.19 94 ALA A CA 1
ATOM 709 C C . ALA A 1 94 ? -11.915 -1.286 7.990 1.00 63.19 94 ALA A C 1
ATOM 711 O O . ALA A 1 94 ? -12.608 -1.721 7.056 1.00 63.19 94 ALA A O 1
ATOM 712 N N . SER A 1 95 ? -11.751 -1.904 9.168 1.00 51.12 95 SER A N 1
ATOM 713 C CA . SER A 1 95 ? -12.498 -3.075 9.616 1.00 51.12 95 SER A CA 1
ATOM 714 C C . SER A 1 95 ? -13.941 -2.916 9.159 1.00 51.12 95 SER A C 1
ATOM 716 O O . SER A 1 95 ? -14.483 -1.812 9.319 1.00 51.12 95 SER A O 1
ATOM 718 N N . PRO A 1 96 ? -14.563 -3.948 8.556 1.00 47.12 96 PRO A N 1
ATOM 719 C CA . PRO A 1 96 ? -15.958 -3.862 8.168 1.00 47.12 96 PRO A CA 1
ATOM 720 C C . PRO A 1 96 ? -16.711 -3.362 9.391 1.00 47.12 96 PRO A C 1
ATOM 722 O O . PRO A 1 96 ? -16.634 -3.948 10.473 1.00 47.12 96 PRO A O 1
ATOM 725 N N . ASN A 1 97 ? -17.296 -2.178 9.223 1.00 46.28 97 ASN A N 1
ATOM 726 C CA . ASN A 1 97 ? -18.059 -1.477 10.231 1.00 46.28 97 ASN A CA 1
ATOM 727 C C . ASN A 1 97 ? -18.898 -2.524 10.969 1.00 46.28 97 ASN A C 1
ATOM 729 O O . ASN A 1 97 ? -19.641 -3.254 10.310 1.00 46.28 97 ASN A O 1
ATOM 733 N N . ARG A 1 98 ? -18.755 -2.640 12.297 1.00 45.00 98 ARG A N 1
ATOM 734 C CA . ARG A 1 98 ? -19.644 -3.464 13.128 1.00 45.00 98 ARG A CA 1
ATOM 735 C C . ARG A 1 98 ? -21.041 -2.823 13.117 1.00 45.00 98 ARG A C 1
ATOM 737 O O . ARG A 1 98 ? -21.541 -2.364 14.137 1.00 45.00 98 ARG A O 1
ATOM 744 N N . ARG A 1 99 ? -21.682 -2.747 11.948 1.00 51.00 99 ARG A N 1
ATOM 745 C CA . ARG A 1 99 ? -23.102 -2.447 11.814 1.00 51.00 99 ARG A CA 1
ATOM 746 C C . ARG A 1 99 ? -23.828 -3.699 12.259 1.00 51.00 99 ARG A C 1
ATOM 748 O O . ARG A 1 99 ? -23.808 -4.705 11.564 1.00 51.00 99 ARG A O 1
ATOM 755 N N . GLY A 1 100 ? -24.447 -3.613 13.429 1.00 55.00 100 GLY A N 1
ATOM 756 C CA . GLY A 1 100 ? -25.407 -4.616 13.876 1.00 55.00 100 GLY A CA 1
ATOM 757 C C . GLY A 1 100 ? -25.065 -5.321 15.181 1.00 55.00 100 GLY A C 1
ATOM 758 O O . GLY A 1 100 ? -25.250 -6.523 15.276 1.00 55.00 100 GLY A O 1
ATOM 759 N N . LEU A 1 101 ? -24.623 -4.597 16.211 1.00 55.75 101 LEU A N 1
ATOM 760 C CA . LEU A 1 101 ? -24.889 -5.031 17.594 1.00 55.75 101 LEU A CA 1
ATOM 761 C C . LEU A 1 101 ? -26.082 -4.288 18.218 1.00 55.75 101 LEU A C 1
ATOM 763 O O . LEU A 1 101 ? -26.418 -4.519 19.370 1.00 55.75 101 LEU A O 1
ATOM 767 N N . ARG A 1 102 ? -26.778 -3.449 17.440 1.00 55.47 102 ARG A N 1
ATOM 768 C CA . ARG A 1 102 ? -27.997 -2.745 17.874 1.00 55.47 102 ARG A CA 1
ATOM 769 C C . ARG A 1 102 ? -29.221 -3.668 17.972 1.00 55.47 102 ARG A C 1
ATOM 771 O O . ARG A 1 102 ? -30.190 -3.352 18.648 1.00 55.47 102 ARG A O 1
ATOM 778 N N . SER A 1 103 ? -29.172 -4.832 17.327 1.00 52.62 103 SER A N 1
ATOM 779 C CA . SER A 1 103 ? -30.255 -5.824 17.281 1.00 52.62 103 SER A CA 1
ATOM 780 C C . SER A 1 103 ? -30.346 -6.716 18.529 1.00 52.62 103 SER A C 1
ATOM 782 O O . SER A 1 103 ? -31.192 -7.602 18.568 1.00 52.62 103 SER A O 1
ATOM 784 N N . ARG A 1 104 ? -29.512 -6.489 19.557 1.00 56.75 104 ARG A N 1
ATOM 785 C CA . ARG A 1 104 ? -29.595 -7.202 20.846 1.00 56.75 104 ARG A CA 1
ATOM 786 C C . ARG A 1 104 ? -30.169 -6.366 21.994 1.00 56.75 104 ARG A C 1
ATOM 788 O O . ARG A 1 104 ? -30.699 -6.947 22.932 1.00 56.75 104 ARG A O 1
ATOM 795 N N . GLU A 1 105 ? -30.133 -5.036 21.916 1.00 59.97 105 GLU A N 1
ATOM 796 C CA . GLU A 1 105 ? -30.680 -4.180 22.982 1.00 59.97 105 GLU A CA 1
ATOM 797 C C . GLU A 1 105 ? -32.211 -4.135 22.967 1.00 59.97 105 GLU A C 1
ATOM 799 O O . GLU A 1 105 ? -32.827 -4.288 24.015 1.00 59.97 105 GLU A O 1
ATOM 804 N N . LEU A 1 106 ? -32.847 -4.004 21.798 1.00 66.94 106 LEU A N 1
ATOM 805 C CA . LEU A 1 106 ? -34.314 -3.916 21.697 1.00 66.94 106 LEU A CA 1
ATOM 806 C C . LEU A 1 106 ? -35.031 -5.121 22.319 1.00 66.94 106 LEU A C 1
ATOM 808 O O . LEU A 1 106 ? -36.059 -4.960 22.973 1.00 66.94 106 LEU A O 1
ATOM 812 N N . THR A 1 107 ? -34.464 -6.316 22.161 1.00 75.88 107 THR A N 1
ATOM 813 C CA . THR A 1 107 ? -35.026 -7.546 22.725 1.00 75.88 107 THR A CA 1
ATOM 814 C C . THR A 1 107 ? 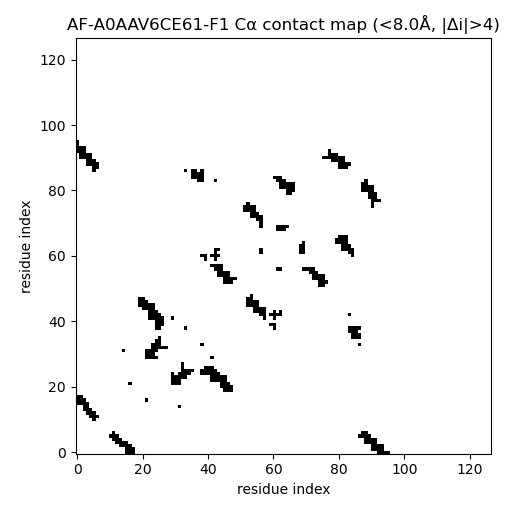-34.977 -7.535 24.252 1.00 75.88 107 THR A C 1
ATOM 816 O O . THR A 1 107 ? -35.933 -7.950 24.898 1.00 75.88 107 THR A O 1
ATOM 819 N N . LEU A 1 108 ? -33.896 -7.010 24.839 1.00 73.38 108 LEU A N 1
ATOM 820 C CA . LEU A 1 108 ? -33.746 -6.914 26.293 1.00 73.38 108 LEU A CA 1
ATOM 821 C C . LEU A 1 108 ? -34.656 -5.832 26.885 1.00 73.38 108 LEU A C 1
ATOM 823 O O . LEU A 1 108 ? -35.323 -6.082 27.887 1.00 73.38 108 LEU A O 1
ATOM 827 N N . TRP A 1 109 ? -34.752 -4.670 26.234 1.00 76.12 109 TRP A N 1
ATOM 828 C CA . TRP A 1 109 ? -35.659 -3.598 26.654 1.00 76.12 109 TRP A CA 1
ATOM 829 C C . TRP A 1 109 ? -37.136 -4.013 26.565 1.00 76.12 109 TRP A C 1
ATOM 831 O O . TRP A 1 109 ? -37.914 -3.683 27.457 1.00 76.12 109 TRP A O 1
ATOM 841 N N . GLY A 1 110 ? -37.520 -4.782 25.540 1.00 84.94 110 GLY A N 1
ATOM 842 C CA . GLY A 1 110 ? -38.882 -5.306 25.397 1.00 84.94 110 GLY A CA 1
ATOM 843 C C . GLY A 1 110 ? -39.265 -6.315 26.485 1.00 84.94 110 GLY A C 1
ATOM 844 O O . GLY A 1 110 ? -40.364 -6.234 27.028 1.00 84.94 110 GLY A O 1
ATOM 845 N N . ILE A 1 111 ? -38.352 -7.228 26.845 1.00 88.25 111 ILE A N 1
ATOM 846 C CA . ILE A 1 111 ? -38.584 -8.202 27.925 1.00 88.25 111 ILE A CA 1
ATOM 847 C C . ILE A 1 111 ? -38.726 -7.485 29.272 1.00 88.25 111 ILE A C 1
ATOM 849 O O . ILE A 1 111 ? -39.650 -7.789 30.025 1.00 88.25 111 ILE A O 1
ATOM 853 N N . LEU A 1 112 ? -37.864 -6.503 29.558 1.00 87.44 112 LEU A N 1
ATOM 854 C CA . LEU A 1 112 ? -37.931 -5.737 30.803 1.00 87.44 112 LEU A CA 1
ATOM 855 C C . LEU A 1 112 ? -39.257 -4.964 30.918 1.00 87.44 112 LEU A C 1
ATOM 857 O O . LEU A 1 112 ? -39.930 -5.047 31.941 1.00 87.44 112 LEU A O 1
ATOM 861 N N . ALA A 1 113 ? -39.670 -4.277 29.846 1.00 88.44 113 ALA A N 1
ATOM 862 C CA . ALA A 1 113 ? -40.924 -3.527 29.816 1.00 88.44 113 ALA A CA 1
ATOM 863 C C . ALA A 1 113 ? -42.154 -4.429 30.001 1.00 88.44 113 ALA A C 1
ATOM 865 O O . ALA A 1 113 ? -43.089 -4.045 30.699 1.00 88.44 113 ALA A O 1
ATOM 866 N N . LEU A 1 114 ? -42.148 -5.635 29.420 1.00 90.44 114 LEU A N 1
ATOM 867 C CA . LEU A 1 114 ? -43.234 -6.603 29.569 1.00 90.44 114 LEU A CA 1
ATOM 868 C C . LEU A 1 114 ? -43.366 -7.101 31.015 1.00 90.44 114 LEU A C 1
ATOM 870 O O . LEU A 1 114 ? -44.480 -7.153 31.536 1.00 90.44 114 LEU A O 1
ATOM 874 N N . VAL A 1 115 ? -42.245 -7.436 31.667 1.00 90.19 115 VAL A N 1
ATOM 875 C CA . VAL A 1 115 ? -42.234 -7.870 33.075 1.00 90.19 115 VAL A CA 1
ATOM 876 C C . VAL A 1 115 ? -42.741 -6.750 33.982 1.00 90.19 115 VAL A C 1
ATOM 878 O O . VAL A 1 115 ? -43.643 -6.982 34.784 1.00 90.19 115 VAL A O 1
ATOM 881 N N . SER A 1 116 ? -42.246 -5.522 33.800 1.00 87.62 116 SER A N 1
ATOM 882 C CA . SER A 1 116 ? -42.703 -4.374 34.589 1.00 87.62 116 SER A CA 1
ATOM 883 C C . SER A 1 116 ? -44.193 -4.080 34.389 1.00 87.62 116 SER A C 1
ATOM 885 O O . SER A 1 116 ? -44.896 -3.790 35.355 1.00 87.62 116 SER A O 1
ATOM 887 N N . LEU A 1 117 ? -44.711 -4.182 33.159 1.00 92.56 117 LEU A N 1
ATOM 888 C CA . LEU A 1 117 ? -46.136 -3.961 32.898 1.00 92.56 117 LEU A CA 1
ATOM 889 C C . LEU A 1 117 ? -47.005 -5.035 33.568 1.00 92.56 117 LEU A C 1
ATOM 891 O O . LEU A 1 117 ? -48.066 -4.718 34.101 1.00 92.56 117 LEU A O 1
ATOM 895 N N . LEU A 1 118 ? -46.550 -6.292 33.561 1.00 89.19 118 LEU A N 1
ATOM 896 C CA . LEU A 1 118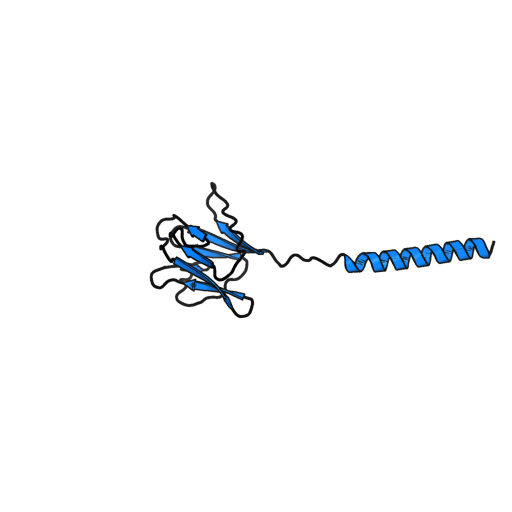 ? -47.252 -7.413 34.182 1.00 89.19 118 LEU A CA 1
ATOM 897 C C . LEU A 1 118 ? -47.325 -7.264 35.709 1.00 89.19 118 LEU A C 1
ATOM 899 O O . LEU A 1 118 ? -48.392 -7.480 36.282 1.00 89.19 118 LEU A O 1
ATOM 903 N N . GLU A 1 119 ? -46.235 -6.844 36.360 1.00 86.75 119 GLU A N 1
ATOM 904 C CA . GLU A 1 119 ? -46.222 -6.555 37.803 1.00 86.75 119 GLU A CA 1
ATOM 905 C C . GLU A 1 119 ? -47.209 -5.444 38.169 1.00 86.75 119 GLU A C 1
ATOM 907 O O . GLU A 1 119 ? -48.006 -5.597 39.096 1.00 86.75 119 GLU A O 1
ATOM 912 N N . ILE A 1 120 ? -47.212 -4.347 37.408 1.00 89.50 120 ILE A N 1
ATOM 913 C CA . ILE A 1 120 ? -48.125 -3.219 37.635 1.00 89.50 120 ILE A CA 1
ATOM 914 C C . ILE A 1 120 ? -49.585 -3.665 37.476 1.00 89.50 120 ILE A C 1
ATOM 916 O O . ILE A 1 120 ? -50.444 -3.302 38.281 1.00 89.50 120 ILE A O 1
ATOM 920 N N . LEU A 1 121 ? -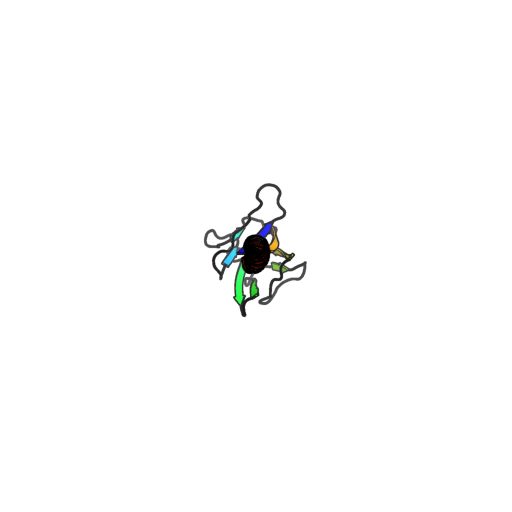49.876 -4.483 36.463 1.00 90.44 121 LEU A N 1
ATOM 921 C CA . LEU A 1 121 ? -51.229 -4.958 36.173 1.00 90.44 121 LEU A CA 1
ATOM 922 C C . LEU A 1 121 ? -51.731 -5.932 37.251 1.00 90.44 121 LEU A C 1
ATOM 924 O O . LEU A 1 121 ? -52.892 -5.850 37.652 1.00 90.44 121 LEU A O 1
ATOM 928 N N . LEU A 1 122 ? -50.854 -6.791 37.782 1.00 87.69 122 LEU A N 1
ATOM 929 C CA . LEU A 1 122 ? -51.162 -7.649 38.930 1.00 87.69 122 LEU A CA 1
ATOM 930 C C . LEU A 1 122 ? -51.450 -6.828 40.193 1.00 87.69 122 LEU A C 1
ATOM 932 O O . LEU A 1 122 ? -52.415 -7.120 40.898 1.00 87.69 122 LEU A O 1
ATOM 936 N N . LEU A 1 123 ? -50.678 -5.771 40.446 1.00 84.50 123 LEU A N 1
ATOM 937 C CA . LEU A 1 123 ? -50.843 -4.915 41.622 1.00 84.50 123 LEU A CA 1
ATOM 938 C C . LEU A 1 123 ? -52.161 -4.121 41.586 1.00 84.50 123 LEU A C 1
ATOM 940 O O . LEU A 1 123 ? -52.798 -3.940 42.618 1.00 84.50 123 LEU A O 1
ATOM 944 N N . ILE A 1 124 ? -52.613 -3.701 40.400 1.00 87.31 124 ILE A N 1
ATOM 945 C CA . ILE A 1 124 ? -53.909 -3.024 40.214 1.00 87.31 124 ILE A CA 1
ATOM 946 C C . ILE A 1 124 ? -55.083 -4.013 40.299 1.00 87.31 124 ILE A C 1
ATOM 948 O O . ILE A 1 124 ? -56.156 -3.655 40.772 1.00 87.31 124 ILE A O 1
ATOM 952 N N . ARG A 1 125 ? -54.903 -5.256 39.835 1.00 84.81 125 ARG A N 1
ATOM 953 C CA . ARG A 1 125 ? -55.960 -6.281 39.789 1.00 84.81 125 ARG A CA 1
ATOM 954 C C . ARG A 1 125 ? -56.259 -6.914 41.153 1.00 84.81 125 ARG A C 1
ATOM 956 O O . ARG A 1 125 ? -57.390 -7.349 41.355 1.00 84.81 125 ARG A O 1
ATOM 963 N N . PHE A 1 126 ? -55.256 -7.010 42.029 1.00 72.25 126 PHE A N 1
ATOM 964 C CA . PHE A 1 126 ? -55.337 -7.640 43.358 1.00 72.25 126 PHE A CA 1
ATOM 965 C C . PHE A 1 126 ? -55.446 -6.640 44.523 1.00 72.25 126 PHE A C 1
ATOM 967 O O . PHE A 1 126 ? -55.315 -7.038 45.682 1.00 72.25 126 PHE A O 1
ATOM 974 N N . ARG A 1 127 ? -55.691 -5.361 44.229 1.00 55.38 127 ARG A N 1
ATOM 975 C CA . ARG A 1 127 ? -56.049 -4.344 45.220 1.00 55.38 127 ARG A CA 1
ATOM 976 C C . ARG A 1 127 ? -57.562 -4.146 45.255 1.00 55.38 127 ARG A C 1
ATOM 978 O O . ARG A 1 127 ? -58.075 -3.910 46.369 1.00 55.38 127 ARG A O 1
#

Foldseek 3Di:
DKFKAWPDPPDRPRLPCPDPFFFEFCAPPGSHHDVDPQTHRGAWTWHQDPNFTWIAGDPPWFKDWQNHTDPGTHTDDQQIWIDGGPIIIGIHDPDPPPPDPVVPVVVVVVVVVVVVVVVVVVVVVVD

pLDDT: mean 79.69, std 14.17, range [44.5, 93.12]